Protein AF-R4YVD5-F1 (afdb_monomer)

Sequence (134 aa):
MKKLIIPLFITLSVSACTNITPSVGAEKARDQPILTSYNSAERYSSLLWVERANPVSDASKALEKGDTQLWAYNTRKGPKIPGIDGAISDVLQNYQLRMAPAMGDVVYGNEHLELQLKFIKYAQRYNQEILNSQ

pLDDT: mean 83.08, std 19.47, range [40.06, 98.81]

Nearest PDB structures (foldseek):
  3jcs-assembly1_d  TM=2.985E-01  e=3.431E+00  Leishmania donovani

Radius of gyration: 27.21 Å; Cα contacts (8 Å, |Δi|>4): 117; chains: 1; bounding box: 69×31×74 Å

Structure (mmCIF, N/CA/C/O backbone):
data_AF-R4YVD5-F1
#
_entry.id   AF-R4YVD5-F1
#
loop_
_atom_site.group_PDB
_atom_site.id
_atom_site.type_symbol
_atom_site.label_atom_id
_atom_site.label_alt_id
_atom_site.label_comp_id
_atom_site.label_asym_id
_atom_site.label_entity_id
_atom_site.label_seq_id
_atom_site.pdbx_PDB_ins_code
_atom_site.Cartn_x
_atom_site.Cartn_y
_atom_site.Cartn_z
_atom_site.occupancy
_atom_site.B_iso_or_equiv
_atom_site.auth_seq_id
_atom_site.auth_comp_id
_atom_site.auth_asym_id
_atom_site.auth_atom_id
_atom_site.pdbx_PDB_model_num
ATOM 1 N N . MET A 1 1 ? 42.156 18.631 53.342 1.00 45.19 1 MET A N 1
ATOM 2 C CA . MET A 1 1 ? 41.725 17.825 52.178 1.00 45.19 1 MET A CA 1
ATOM 3 C C . MET A 1 1 ? 42.256 18.504 50.919 1.00 45.19 1 MET A C 1
ATOM 5 O O . MET A 1 1 ? 41.768 19.571 50.572 1.00 45.19 1 MET A O 1
ATOM 9 N N . LYS A 1 2 ? 43.337 17.987 50.321 1.00 43.16 2 LYS A N 1
ATOM 10 C CA . LYS A 1 2 ? 43.982 18.584 49.136 1.00 43.16 2 LYS A CA 1
ATOM 11 C C . LYS A 1 2 ? 43.362 17.964 47.879 1.00 43.16 2 LYS A C 1
ATOM 13 O O . LYS A 1 2 ? 43.405 16.748 47.734 1.00 43.16 2 LYS A O 1
ATOM 18 N N . LYS A 1 3 ? 42.752 18.781 47.015 1.00 50.31 3 LYS A N 1
ATOM 19 C CA . LYS A 1 3 ? 42.189 18.340 45.730 1.00 50.31 3 LYS A CA 1
ATOM 20 C C . LYS A 1 3 ? 43.320 18.263 44.704 1.00 50.31 3 LYS A C 1
ATOM 22 O O . LYS A 1 3 ? 43.937 19.279 44.398 1.00 50.31 3 LYS A O 1
ATOM 27 N N . LEU A 1 4 ? 43.606 17.055 44.230 1.00 46.69 4 LEU A N 1
ATOM 28 C CA . LEU A 1 4 ? 44.577 16.781 43.176 1.00 46.69 4 LEU A CA 1
ATOM 29 C C . LEU A 1 4 ? 43.854 16.934 41.829 1.00 46.69 4 LEU A C 1
ATOM 31 O O . LEU A 1 4 ? 42.938 16.171 41.533 1.00 46.69 4 LEU A O 1
ATOM 35 N N . ILE A 1 5 ? 44.212 17.953 41.051 1.00 57.62 5 ILE A N 1
ATOM 36 C CA . ILE A 1 5 ? 43.684 18.166 39.699 1.00 57.62 5 ILE A CA 1
ATOM 37 C C . ILE A 1 5 ? 44.655 17.481 38.738 1.00 57.62 5 ILE A C 1
ATOM 39 O O . ILE A 1 5 ? 45.814 17.875 38.648 1.00 57.62 5 ILE A O 1
ATOM 43 N N . ILE A 1 6 ? 44.188 16.432 38.063 1.00 55.62 6 ILE A N 1
ATOM 44 C CA . ILE A 1 6 ? 44.944 15.698 37.044 1.00 55.62 6 ILE A CA 1
ATOM 45 C C . ILE A 1 6 ? 44.617 16.339 35.687 1.00 55.62 6 ILE A C 1
ATOM 47 O O . ILE A 1 6 ? 43.456 16.284 35.277 1.00 55.62 6 ILE A O 1
ATOM 51 N N . PRO A 1 7 ? 45.57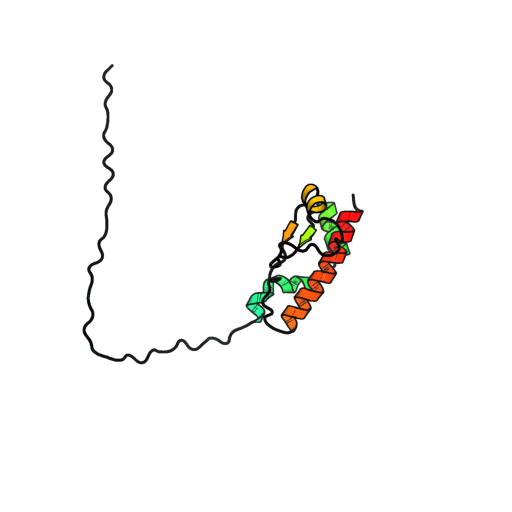9 16.957 34.979 1.00 53.31 7 PRO A N 1
ATOM 52 C CA . PRO A 1 7 ? 45.336 17.434 33.627 1.00 53.31 7 PRO A CA 1
ATOM 53 C C . PRO A 1 7 ? 45.351 16.253 32.648 1.00 53.31 7 PRO A C 1
ATOM 55 O O . PRO A 1 7 ? 46.356 15.561 32.488 1.00 53.31 7 PRO A O 1
ATOM 58 N N . LEU A 1 8 ? 44.211 16.031 31.995 1.00 51.31 8 LEU A N 1
ATOM 59 C CA . LEU A 1 8 ? 44.045 15.084 30.897 1.00 51.31 8 LEU A CA 1
ATOM 60 C C . LEU A 1 8 ? 44.631 15.707 29.619 1.00 51.31 8 LEU A C 1
ATOM 62 O O . LEU A 1 8 ? 44.033 16.606 29.030 1.00 51.31 8 LEU A O 1
ATOM 66 N N . PHE A 1 9 ? 45.810 15.251 29.200 1.00 53.59 9 PHE A N 1
ATOM 67 C CA . PHE A 1 9 ? 46.395 15.620 27.910 1.00 53.59 9 PHE A CA 1
ATOM 68 C C . PHE A 1 9 ? 45.705 14.830 26.790 1.00 53.59 9 PHE A C 1
ATOM 70 O O . PHE A 1 9 ? 45.894 13.624 26.664 1.00 53.59 9 PHE A O 1
ATOM 77 N N . ILE A 1 10 ? 44.903 15.515 25.972 1.00 57.81 10 ILE A N 1
ATOM 78 C CA . ILE A 1 10 ? 44.323 14.967 24.742 1.00 57.81 10 ILE A CA 1
ATOM 79 C C . ILE A 1 10 ? 45.292 15.284 23.600 1.00 57.81 10 ILE A C 1
ATOM 81 O O . ILE A 1 10 ? 45.410 16.433 23.179 1.00 57.81 10 ILE A O 1
ATOM 85 N N . THR A 1 11 ? 46.004 14.277 23.099 1.00 56.31 11 THR A N 1
ATOM 86 C CA . THR A 1 11 ? 46.852 14.412 21.908 1.00 56.31 11 THR A CA 1
ATOM 87 C C . THR A 1 11 ? 46.019 14.171 20.651 1.00 56.31 11 THR A C 1
ATOM 89 O O . THR A 1 11 ? 45.629 13.042 20.361 1.00 56.31 11 THR A O 1
ATOM 92 N N . LEU A 1 12 ? 45.751 15.239 19.902 1.00 51.59 12 LEU A N 1
ATOM 93 C CA . LEU A 1 12 ? 45.203 15.197 18.546 1.00 51.59 12 LEU A CA 1
ATOM 94 C C . LEU A 1 12 ? 46.331 14.879 17.554 1.00 51.59 12 LEU A C 1
ATOM 96 O O . LEU A 1 12 ? 47.096 15.757 17.161 1.00 51.59 12 LEU A O 1
ATOM 100 N N . SER A 1 13 ? 46.449 13.614 17.155 1.00 56.09 13 SER A N 1
ATOM 101 C CA . SER A 1 13 ? 47.342 13.198 16.072 1.00 56.09 13 SER A CA 1
ATOM 102 C C . SER A 1 13 ? 46.716 13.557 14.724 1.00 56.09 13 SER A C 1
ATOM 104 O O . SER A 1 13 ? 45.861 12.838 14.213 1.00 56.09 13 SER A O 1
ATOM 106 N N . VAL A 1 14 ? 47.131 14.683 14.142 1.00 57.38 14 VAL A N 1
ATOM 107 C CA . VAL A 1 14 ? 46.787 15.043 12.761 1.00 57.38 14 VAL A CA 1
ATOM 108 C C . VAL A 1 14 ? 47.798 14.356 11.839 1.00 57.38 14 VAL A C 1
ATOM 110 O O . VAL A 1 14 ? 48.925 14.822 11.685 1.00 57.38 14 VAL A O 1
ATOM 113 N N . SER A 1 15 ? 47.428 13.215 11.254 1.00 57.72 15 SER A N 1
ATOM 114 C CA . SER A 1 15 ? 48.200 12.614 10.159 1.00 57.72 15 SER A CA 1
ATOM 115 C C . SER A 1 15 ? 48.047 13.485 8.914 1.00 57.72 15 SER A C 1
ATOM 117 O O . SER A 1 15 ? 47.044 13.414 8.209 1.00 57.72 15 SER A O 1
ATOM 119 N N . ALA A 1 16 ? 49.045 14.324 8.650 1.00 49.31 16 ALA A N 1
ATOM 120 C CA . ALA A 1 16 ? 49.195 15.003 7.372 1.00 49.31 16 ALA A CA 1
ATOM 121 C C . ALA A 1 16 ? 49.705 13.993 6.331 1.00 49.31 16 ALA A C 1
ATOM 123 O O . ALA A 1 16 ? 50.842 13.529 6.413 1.00 49.31 16 ALA A O 1
ATOM 124 N N . CYS A 1 17 ? 48.864 13.638 5.358 1.00 60.75 17 CYS A N 1
ATOM 125 C CA . CYS A 1 17 ? 49.315 12.925 4.167 1.00 60.75 17 CYS A CA 1
ATOM 126 C C . CYS A 1 17 ? 50.197 13.859 3.327 1.00 60.75 17 CYS A C 1
ATOM 128 O O . CYS A 1 17 ? 49.807 14.974 2.985 1.00 60.75 17 CYS A O 1
ATOM 130 N N . THR A 1 18 ? 51.397 13.391 3.006 1.00 49.97 18 THR A N 1
ATOM 131 C CA . THR A 1 18 ? 52.344 14.016 2.086 1.00 49.97 18 THR A CA 1
ATOM 132 C C . THR A 1 18 ? 51.754 14.075 0.675 1.00 49.97 18 THR A C 1
ATOM 134 O O . THR A 1 18 ? 51.396 13.052 0.093 1.00 49.97 18 THR A O 1
ATOM 137 N N . ASN A 1 19 ? 51.663 15.279 0.105 1.00 51.78 19 ASN A N 1
ATOM 138 C CA . ASN A 1 19 ? 51.299 15.473 -1.298 1.00 51.78 19 ASN A CA 1
ATOM 139 C C . ASN A 1 19 ? 52.434 14.963 -2.194 1.00 51.78 19 ASN A C 1
ATOM 141 O O . ASN A 1 19 ? 53.485 15.594 -2.290 1.00 51.78 19 ASN A O 1
ATOM 145 N N . ILE A 1 20 ? 52.214 13.829 -2.857 1.00 47.75 20 ILE A N 1
ATOM 146 C CA . ILE A 1 20 ? 53.056 13.363 -3.959 1.00 47.75 20 ILE A CA 1
ATOM 147 C C . ILE A 1 20 ? 52.393 13.840 -5.249 1.00 47.75 20 ILE A C 1
ATOM 149 O O . ILE A 1 20 ? 51.354 13.321 -5.650 1.00 47.75 20 ILE A O 1
ATOM 153 N N . THR A 1 21 ? 52.987 14.842 -5.890 1.00 57.16 21 THR A N 1
ATOM 154 C CA . THR A 1 21 ? 52.634 15.265 -7.250 1.00 57.16 21 THR A CA 1
ATOM 155 C C . THR A 1 21 ? 53.120 14.207 -8.245 1.00 57.16 21 THR A C 1
ATOM 157 O O . THR A 1 21 ? 54.329 13.965 -8.295 1.00 57.16 21 THR A O 1
ATOM 160 N N . PRO A 1 22 ? 52.258 13.592 -9.077 1.00 44.00 22 PRO A N 1
ATOM 161 C CA . PRO A 1 22 ? 52.727 12.780 -10.184 1.00 44.00 22 PRO A CA 1
ATOM 162 C C . PRO A 1 22 ? 52.985 13.663 -11.403 1.00 44.00 22 PRO A C 1
ATOM 164 O O . PRO A 1 22 ? 52.128 14.417 -11.865 1.00 44.00 22 PRO A O 1
ATOM 167 N N . SER A 1 23 ? 54.206 13.516 -11.898 1.00 40.06 23 SER A N 1
ATOM 168 C CA . SER A 1 23 ? 54.699 13.914 -13.208 1.00 40.06 23 SER A CA 1
ATOM 169 C C . SER A 1 23 ? 53.732 13.562 -14.340 1.00 40.06 23 SER A C 1
ATOM 171 O O . SER A 1 23 ? 53.158 12.476 -14.378 1.00 40.06 23 SER A O 1
ATOM 173 N N . VAL A 1 24 ? 53.649 14.473 -15.309 1.00 49.09 24 VAL A N 1
ATOM 174 C CA . VAL A 1 24 ? 53.162 14.251 -16.674 1.00 49.09 24 VAL A CA 1
ATOM 175 C C . VAL A 1 24 ? 53.802 12.983 -17.256 1.00 49.09 24 VAL A C 1
ATOM 177 O O . VAL A 1 24 ? 55.021 12.821 -17.179 1.00 49.09 24 VAL A O 1
ATOM 180 N N . GLY A 1 25 ? 52.989 12.105 -17.849 1.00 46.25 25 GLY A N 1
ATOM 181 C CA . GLY A 1 25 ? 53.455 10.957 -18.629 1.00 46.25 25 GLY A CA 1
ATOM 182 C C . GLY A 1 25 ? 52.580 9.712 -18.476 1.00 46.25 25 GLY A C 1
ATOM 183 O O . GLY A 1 25 ? 52.417 9.201 -17.375 1.00 46.25 25 GLY A O 1
ATOM 184 N N . ALA A 1 26 ? 52.104 9.207 -19.616 1.00 40.31 26 ALA A N 1
ATOM 185 C CA . ALA A 1 26 ? 51.282 8.012 -19.833 1.00 40.31 26 ALA A CA 1
ATOM 186 C C . ALA A 1 26 ? 49.762 8.214 -19.682 1.00 40.31 26 ALA A C 1
ATOM 188 O O . ALA A 1 26 ? 49.159 8.029 -18.626 1.00 40.31 26 ALA A O 1
ATOM 189 N N . GLU A 1 27 ? 49.134 8.526 -20.816 1.00 49.81 27 GLU A N 1
ATOM 190 C CA . GLU A 1 27 ? 47.714 8.315 -21.073 1.00 49.81 27 GLU A CA 1
ATOM 191 C C . GLU A 1 27 ? 47.413 6.812 -20.945 1.00 49.81 27 GLU A C 1
ATOM 193 O O . GLU A 1 27 ? 47.513 6.029 -21.887 1.00 49.81 27 GLU A O 1
ATOM 198 N N . LYS A 1 28 ? 47.119 6.380 -19.717 1.00 42.25 28 LYS A N 1
ATOM 199 C CA . LYS A 1 28 ? 46.581 5.053 -19.440 1.00 42.25 28 LYS A CA 1
ATOM 200 C C . LYS A 1 28 ? 45.157 5.067 -19.980 1.00 42.25 28 LYS A C 1
ATOM 202 O O . LYS A 1 28 ? 44.299 5.737 -19.400 1.00 42.25 28 LYS A O 1
ATOM 207 N N . ALA A 1 29 ? 44.933 4.376 -21.101 1.00 51.62 29 ALA A N 1
ATOM 208 C CA . ALA A 1 29 ? 43.602 4.058 -21.598 1.00 51.62 29 ALA A CA 1
ATOM 209 C C . ALA A 1 29 ? 42.751 3.650 -20.394 1.00 51.62 29 ALA A C 1
ATOM 211 O O . ALA A 1 29 ? 43.060 2.675 -19.704 1.00 51.62 29 ALA A O 1
ATOM 212 N N . ARG A 1 30 ? 41.767 4.491 -20.060 1.00 54.59 30 ARG A N 1
ATOM 213 C CA . ARG A 1 30 ? 40.826 4.196 -18.990 1.00 54.59 30 ARG A CA 1
ATOM 214 C C . ARG A 1 30 ? 40.097 2.955 -19.455 1.00 54.59 30 ARG A C 1
ATOM 216 O O . ARG A 1 30 ? 39.296 3.037 -20.382 1.00 54.59 30 ARG A O 1
ATOM 223 N N . ASP A 1 31 ? 40.438 1.834 -18.840 1.00 56.38 31 ASP A N 1
ATOM 224 C CA . ASP A 1 31 ? 39.622 0.637 -18.827 1.00 56.38 31 ASP A CA 1
ATOM 225 C C . ASP A 1 31 ? 38.261 1.105 -18.308 1.00 56.38 31 ASP A C 1
ATOM 227 O O . ASP A 1 31 ? 38.090 1.375 -17.114 1.00 56.38 31 ASP A O 1
ATOM 231 N N . GLN A 1 32 ? 37.352 1.436 -19.231 1.00 61.59 32 GLN A N 1
ATOM 232 C CA . GLN A 1 32 ? 36.007 1.802 -18.840 1.00 61.59 32 GLN A CA 1
ATOM 233 C C . GLN A 1 32 ? 35.452 0.540 -18.202 1.00 61.59 32 GLN A C 1
ATOM 235 O O . GLN A 1 32 ? 35.467 -0.501 -18.865 1.00 61.59 32 GLN A O 1
ATOM 240 N N . PRO A 1 33 ? 35.012 0.591 -16.933 1.00 60.56 33 PRO A N 1
ATOM 241 C CA . PRO A 1 33 ? 34.387 -0.569 -16.337 1.00 60.56 33 PRO A CA 1
ATOM 242 C C . PRO A 1 33 ? 33.256 -0.968 -17.276 1.00 60.56 33 PRO A C 1
ATOM 244 O O . PRO A 1 33 ? 32.378 -0.151 -17.563 1.00 60.56 33 PRO A O 1
ATOM 247 N N . ILE A 1 34 ? 33.337 -2.188 -17.814 1.00 60.81 34 ILE A N 1
ATOM 248 C CA . ILE A 1 34 ? 32.262 -2.791 -18.594 1.00 60.81 34 ILE A CA 1
ATOM 249 C C . ILE A 1 34 ? 31.015 -2.593 -17.745 1.00 60.81 34 ILE A C 1
ATOM 251 O O . ILE A 1 34 ? 30.951 -3.114 -16.629 1.00 60.81 34 ILE A O 1
ATOM 255 N N . LEU A 1 35 ? 30.084 -1.765 -18.229 1.00 59.94 35 LEU A N 1
ATOM 256 C CA . LEU A 1 35 ? 28.816 -1.545 -17.558 1.00 59.94 35 LEU A CA 1
ATOM 257 C C . LEU A 1 35 ? 28.180 -2.928 -17.465 1.00 59.94 35 LEU A C 1
ATOM 259 O O . LEU A 1 35 ? 27.754 -3.496 -18.473 1.00 59.94 35 LEU A O 1
ATOM 263 N N . THR A 1 36 ? 28.199 -3.512 -16.271 1.00 64.44 36 THR A N 1
ATOM 264 C CA . THR A 1 36 ? 27.445 -4.722 -15.996 1.00 64.44 36 THR A CA 1
ATOM 265 C C . THR A 1 36 ? 26.014 -4.439 -16.435 1.00 64.44 36 THR A C 1
ATOM 267 O O . THR A 1 36 ? 25.483 -3.360 -16.165 1.00 64.44 36 THR A O 1
ATOM 270 N N . SER A 1 37 ? 25.436 -5.360 -17.210 1.00 72.75 37 SER A N 1
ATOM 271 C CA . SER A 1 37 ? 24.071 -5.251 -17.730 1.00 72.75 37 SER A CA 1
ATOM 272 C C . SER A 1 37 ? 23.143 -4.742 -16.626 1.00 72.75 37 SER A C 1
ATOM 274 O O . SER A 1 37 ? 22.907 -5.452 -15.650 1.00 72.75 37 SER A O 1
ATOM 276 N N . TYR A 1 38 ? 22.662 -3.502 -16.751 1.00 75.44 38 TYR A N 1
ATOM 277 C CA . TYR A 1 38 ? 21.809 -2.877 -15.746 1.00 75.44 38 TYR A CA 1
ATOM 278 C C . TYR A 1 38 ? 20.523 -3.691 -15.600 1.00 75.44 38 TYR A C 1
ATOM 280 O O . TYR A 1 38 ? 19.697 -3.723 -16.513 1.00 75.44 38 TYR A O 1
ATOM 288 N N . ASN A 1 39 ? 20.352 -4.349 -14.454 1.00 83.00 39 ASN A N 1
ATOM 289 C CA . ASN A 1 39 ? 19.127 -5.065 -14.144 1.00 83.00 39 ASN A CA 1
ATOM 290 C C . ASN A 1 39 ? 18.144 -4.119 -13.449 1.00 83.00 39 ASN A C 1
ATOM 292 O O . ASN A 1 39 ? 18.212 -3.887 -12.240 1.00 83.00 39 ASN A O 1
ATOM 296 N N . SER A 1 40 ? 17.213 -3.562 -14.220 1.00 83.81 40 SER A N 1
ATOM 297 C CA . SER A 1 40 ? 16.187 -2.663 -13.692 1.00 83.81 40 SER A CA 1
ATOM 298 C C . SER A 1 40 ? 15.291 -3.335 -12.645 1.00 83.81 40 SER A C 1
ATOM 300 O O . SER A 1 40 ? 14.823 -2.646 -11.738 1.00 83.81 40 SER A O 1
ATOM 302 N N . ALA A 1 41 ? 15.111 -4.662 -12.708 1.00 88.62 41 ALA A N 1
ATOM 303 C CA . ALA A 1 41 ? 14.269 -5.422 -11.783 1.00 88.62 41 ALA A CA 1
ATOM 304 C C . ALA A 1 41 ? 14.756 -5.366 -10.333 1.00 88.62 41 ALA A C 1
ATOM 306 O O . ALA A 1 41 ? 13.952 -5.306 -9.403 1.00 88.62 41 ALA A O 1
ATOM 307 N N . GLU A 1 42 ? 16.069 -5.275 -10.112 1.00 91.25 42 GLU A N 1
ATOM 308 C CA . GLU A 1 42 ? 16.624 -5.153 -8.761 1.00 91.25 42 GLU A CA 1
ATOM 309 C C . GLU A 1 42 ? 16.104 -3.901 -8.042 1.00 91.25 42 GLU A C 1
ATOM 311 O O . GLU A 1 42 ? 15.863 -3.940 -6.834 1.00 91.25 42 GLU A O 1
ATOM 316 N N . ARG A 1 43 ? 15.839 -2.814 -8.784 1.00 92.75 43 ARG A N 1
ATOM 317 C CA . ARG A 1 43 ? 15.387 -1.524 -8.235 1.00 92.75 43 ARG A CA 1
ATOM 318 C C . ARG A 1 43 ? 13.978 -1.568 -7.651 1.00 92.75 43 ARG A C 1
ATOM 320 O O . ARG A 1 43 ? 13.673 -0.742 -6.794 1.00 92.75 43 ARG A O 1
ATOM 327 N N . TYR A 1 44 ? 13.142 -2.500 -8.104 1.00 95.25 44 TYR A N 1
ATOM 328 C CA . TYR A 1 44 ? 11.755 -2.648 -7.652 1.00 95.25 44 TYR A CA 1
ATOM 329 C C . TYR A 1 44 ? 11.422 -4.044 -7.117 1.00 95.25 44 TYR A C 1
ATOM 331 O O . TYR A 1 44 ? 10.271 -4.324 -6.790 1.00 95.25 44 TYR A O 1
ATOM 339 N N . SER A 1 45 ? 12.433 -4.897 -6.943 1.00 96.12 45 SER A N 1
ATOM 340 C CA . SER A 1 45 ? 12.298 -6.249 -6.389 1.00 96.12 45 SER A CA 1
ATOM 341 C C . SER A 1 45 ? 11.575 -6.285 -5.034 1.00 96.12 45 SER A C 1
ATOM 343 O O . SER A 1 45 ? 10.813 -7.205 -4.745 1.00 96.12 45 SER A O 1
ATOM 345 N N . SER A 1 46 ? 11.735 -5.237 -4.224 1.00 96.81 46 SER A N 1
ATOM 346 C CA . SER A 1 46 ? 11.066 -5.065 -2.931 1.00 96.81 46 SER A CA 1
ATOM 347 C C . SER A 1 46 ? 9.553 -4.834 -3.020 1.00 96.81 46 SER A C 1
ATOM 349 O O . SER A 1 46 ? 8.883 -4.902 -1.992 1.00 96.81 46 SER A O 1
ATOM 351 N N . LEU A 1 47 ? 8.995 -4.596 -4.212 1.00 97.44 47 LEU A N 1
ATOM 352 C CA . LEU A 1 47 ? 7.555 -4.455 -4.4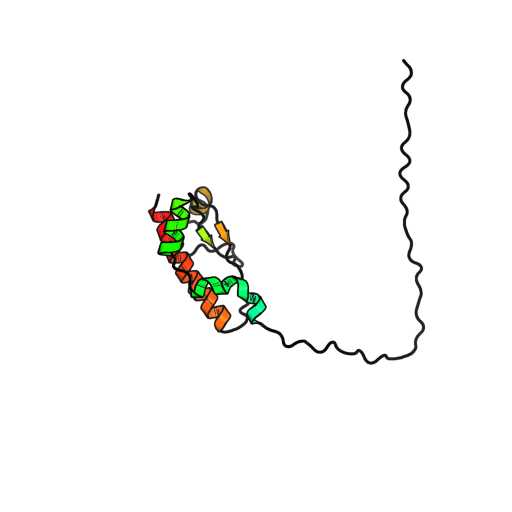46 1.00 97.44 47 LEU A CA 1
ATOM 353 C C . LEU A 1 47 ? 6.908 -5.733 -5.009 1.00 97.44 47 LEU A C 1
ATOM 355 O O . LEU A 1 47 ? 5.686 -5.850 -4.985 1.00 97.44 47 LEU A O 1
ATOM 359 N N . LEU A 1 48 ? 7.700 -6.728 -5.435 1.00 97.44 48 LEU A N 1
ATOM 360 C CA . LEU A 1 48 ? 7.211 -7.973 -6.055 1.00 97.44 48 LEU A CA 1
ATOM 361 C C . LEU A 1 48 ? 6.253 -8.781 -5.166 1.00 97.44 48 LEU A C 1
ATOM 363 O O . LEU A 1 48 ? 5.432 -9.548 -5.663 1.00 97.44 48 LEU A O 1
ATOM 367 N N . TRP A 1 49 ? 6.298 -8.606 -3.842 1.00 97.81 49 TRP A N 1
ATOM 368 C CA . TRP A 1 49 ? 5.367 -9.284 -2.930 1.00 97.81 49 TRP A CA 1
ATOM 369 C C . TRP A 1 49 ? 3.896 -8.979 -3.257 1.00 97.81 49 TRP A C 1
ATOM 371 O O . TRP A 1 49 ? 3.038 -9.838 -3.045 1.00 97.81 49 TRP A O 1
ATOM 381 N N . VAL A 1 50 ? 3.610 -7.801 -3.831 1.00 98.00 50 VAL A N 1
ATOM 382 C CA . VAL A 1 50 ? 2.250 -7.382 -4.190 1.00 98.00 50 VAL A CA 1
ATOM 383 C C . VAL A 1 50 ? 1.614 -8.306 -5.227 1.00 98.00 50 VAL A C 1
ATOM 385 O O . VAL A 1 50 ? 0.392 -8.386 -5.330 1.00 98.00 50 VAL A O 1
ATOM 388 N N . GLU A 1 51 ? 2.419 -9.047 -5.990 1.00 97.81 51 GLU A N 1
ATOM 389 C CA . GLU A 1 51 ? 1.907 -9.941 -7.018 1.00 97.81 51 GLU A CA 1
ATOM 390 C C . GLU A 1 51 ? 1.006 -11.041 -6.462 1.00 97.81 51 GLU A C 1
ATOM 392 O O . GLU A 1 51 ? 0.023 -11.417 -7.106 1.00 97.81 51 GLU A O 1
ATOM 397 N N . ARG A 1 52 ? 1.336 -11.518 -5.261 1.00 97.56 52 ARG A N 1
ATOM 398 C CA . ARG A 1 52 ? 0.669 -12.635 -4.584 1.00 97.56 52 ARG A CA 1
ATOM 399 C C . ARG A 1 52 ? -0.109 -12.200 -3.343 1.00 97.56 52 ARG A C 1
ATOM 401 O O . ARG A 1 52 ? -0.667 -13.048 -2.652 1.00 97.56 52 ARG A O 1
ATOM 408 N N . ALA A 1 53 ? -0.126 -10.903 -3.048 1.00 97.81 53 ALA A N 1
ATOM 409 C CA . ALA A 1 53 ? -0.746 -10.366 -1.849 1.00 97.81 53 ALA A CA 1
ATOM 410 C C . ALA A 1 53 ? -2.277 -10.399 -1.931 1.00 97.81 53 ALA A C 1
ATOM 412 O O . ALA A 1 53 ? -2.860 -10.230 -3.006 1.00 97.81 53 ALA A O 1
ATOM 413 N N . ASN A 1 54 ? -2.934 -10.575 -0.782 1.00 98.50 54 ASN A N 1
ATOM 414 C CA . ASN A 1 54 ? -4.388 -10.526 -0.681 1.00 98.50 54 ASN A CA 1
ATOM 415 C C . ASN A 1 54 ? -4.773 -9.480 0.371 1.00 98.50 54 ASN A C 1
ATOM 417 O O . ASN A 1 54 ? -4.635 -9.746 1.564 1.00 98.50 54 ASN A O 1
ATOM 421 N N . PRO A 1 55 ? -5.295 -8.312 -0.040 1.00 98.50 55 PRO A N 1
ATOM 422 C CA . PRO A 1 55 ? -5.457 -7.184 0.869 1.00 98.50 55 PRO A CA 1
ATOM 423 C C . PRO A 1 55 ? -6.420 -7.467 2.023 1.00 98.50 55 PRO A C 1
ATOM 425 O O . PRO A 1 55 ? -6.201 -6.967 3.119 1.00 98.50 55 PRO A O 1
ATOM 428 N N . VAL A 1 56 ? -7.447 -8.292 1.802 1.00 98.44 56 VAL A N 1
ATOM 429 C CA . VAL A 1 56 ? -8.441 -8.628 2.831 1.00 98.44 56 VAL A CA 1
ATOM 430 C C . VAL A 1 56 ? -7.858 -9.602 3.851 1.00 98.44 56 VAL A C 1
ATOM 432 O O . VAL A 1 56 ? -7.943 -9.370 5.054 1.00 98.44 56 VAL A O 1
ATOM 435 N N . SER A 1 57 ? -7.210 -10.674 3.382 1.00 98.56 57 SER A N 1
ATOM 436 C CA . SER A 1 57 ? -6.563 -11.644 4.274 1.00 98.56 57 SER A CA 1
ATOM 437 C C . SER A 1 57 ? -5.421 -11.010 5.068 1.00 98.56 57 SER A C 1
ATOM 439 O O . SER A 1 57 ? -5.266 -11.290 6.256 1.00 98.56 57 SER A O 1
ATOM 441 N N . ASP A 1 58 ? -4.634 -10.148 4.426 1.00 98.56 58 ASP A N 1
ATOM 442 C CA . ASP A 1 58 ? -3.498 -9.486 5.058 1.00 98.56 58 ASP A CA 1
ATOM 443 C C . ASP A 1 58 ? -3.958 -8.441 6.084 1.00 98.56 58 ASP A C 1
ATOM 445 O O . ASP A 1 58 ? -3.356 -8.354 7.155 1.00 98.56 58 ASP A O 1
ATOM 449 N N . ALA A 1 59 ? -5.049 -7.712 5.817 1.00 98.56 59 ALA A N 1
ATOM 450 C CA . ALA A 1 59 ? -5.658 -6.810 6.794 1.00 98.56 59 ALA A CA 1
ATOM 451 C C . ALA A 1 59 ? -6.228 -7.571 7.999 1.00 98.56 59 ALA A C 1
ATOM 453 O O . ALA A 1 59 ? -5.923 -7.211 9.130 1.00 98.56 59 ALA A O 1
ATOM 454 N N . SER A 1 60 ? -6.960 -8.673 7.783 1.00 98.38 60 SER A N 1
ATOM 455 C CA . SER A 1 60 ? -7.473 -9.521 8.876 1.00 98.38 60 SER A CA 1
ATOM 456 C C . SER A 1 60 ? -6.350 -9.969 9.815 1.00 98.38 60 SER A C 1
ATOM 458 O O . SER A 1 60 ? -6.433 -9.789 11.027 1.00 98.38 60 SER A O 1
ATOM 460 N N . LYS A 1 61 ? -5.241 -10.470 9.255 1.00 98.44 61 LYS A N 1
ATOM 461 C CA . LYS A 1 61 ? -4.066 -10.891 10.035 1.00 98.44 61 LYS A CA 1
ATOM 462 C C . LYS A 1 61 ? -3.381 -9.737 10.766 1.00 98.44 61 LYS A C 1
ATOM 464 O O . LYS A 1 61 ? -2.746 -9.967 11.794 1.00 98.44 61 LYS A O 1
ATOM 469 N N . ALA A 1 62 ? -3.412 -8.528 10.207 1.00 98.06 62 ALA A N 1
ATOM 470 C CA . ALA A 1 62 ? -2.860 -7.344 10.856 1.00 98.06 62 ALA A CA 1
ATOM 471 C C . ALA A 1 62 ? -3.723 -6.940 12.060 1.00 98.06 62 ALA A C 1
ATOM 473 O O . ALA A 1 62 ? -3.195 -6.770 13.158 1.00 98.06 62 ALA A O 1
ATOM 474 N N . LEU A 1 63 ? -5.046 -6.916 11.886 1.00 97.94 63 LEU A N 1
ATOM 475 C CA . LEU A 1 63 ? -6.014 -6.616 12.941 1.00 97.94 63 LEU A CA 1
ATOM 476 C C . LEU A 1 63 ? -5.957 -7.622 14.093 1.00 97.94 63 LEU A C 1
ATOM 478 O O . LEU A 1 63 ? -5.925 -7.214 15.251 1.00 97.94 63 LEU A O 1
ATOM 482 N N . GLU A 1 64 ? -5.833 -8.919 13.797 1.00 98.00 64 GLU A N 1
ATOM 483 C CA . GLU A 1 64 ? -5.621 -9.971 14.807 1.00 98.00 64 GLU A CA 1
ATOM 484 C C . GLU A 1 64 ? -4.385 -9.717 15.688 1.00 98.00 64 GLU A C 1
ATOM 486 O O . GLU A 1 64 ? -4.332 -10.151 16.838 1.00 98.00 64 GLU A O 1
ATOM 491 N N . LYS A 1 65 ? -3.387 -9.001 15.160 1.00 97.75 65 LYS A N 1
ATOM 492 C CA . LYS A 1 65 ? -2.150 -8.635 15.863 1.00 97.75 65 LYS A CA 1
ATOM 493 C C . LYS A 1 65 ? -2.188 -7.230 16.469 1.00 97.75 65 LYS A C 1
ATOM 495 O O . LYS A 1 65 ? -1.182 -6.796 17.025 1.00 97.75 65 LYS A O 1
ATOM 500 N N . GLY A 1 66 ? -3.305 -6.513 16.344 1.00 97.19 66 GLY A N 1
ATOM 501 C CA . GLY A 1 66 ? -3.429 -5.115 16.760 1.00 97.19 66 GLY A CA 1
ATOM 502 C C . GLY A 1 66 ? -2.641 -4.130 15.889 1.00 97.19 66 GLY A C 1
ATOM 503 O O . GLY A 1 66 ? -2.381 -3.011 16.325 1.00 97.19 66 GLY A O 1
ATOM 504 N N . ASP A 1 67 ? -2.237 -4.522 14.678 1.00 97.44 67 ASP A N 1
ATOM 505 C CA . ASP A 1 67 ? -1.555 -3.635 13.736 1.00 97.44 67 ASP A CA 1
ATOM 506 C C . ASP A 1 67 ? -2.572 -2.913 12.849 1.00 97.44 67 ASP A C 1
ATOM 508 O O . ASP A 1 67 ? -3.104 -3.470 11.888 1.00 97.44 67 ASP A O 1
ATOM 512 N N . THR A 1 68 ? -2.825 -1.650 13.180 1.00 96.75 68 THR A N 1
ATOM 513 C CA . THR A 1 68 ? -3.764 -0.772 12.471 1.00 96.75 68 THR A CA 1
ATOM 514 C C . THR A 1 68 ? -3.061 0.188 11.510 1.00 96.75 68 THR A C 1
ATOM 516 O O . THR A 1 68 ? -3.658 1.158 11.053 1.00 96.75 68 THR A O 1
ATOM 519 N N . GLN A 1 69 ? -1.785 -0.036 11.181 1.00 97.94 69 GLN A N 1
ATOM 520 C CA . GLN A 1 69 ? -1.077 0.834 10.243 1.00 97.94 69 GLN A CA 1
ATOM 521 C C . GLN A 1 69 ? -1.698 0.803 8.845 1.00 97.94 69 GLN A C 1
ATOM 523 O O . GLN A 1 69 ? -2.024 -0.262 8.317 1.00 97.94 69 GLN A O 1
ATOM 528 N N . LEU A 1 70 ? -1.768 1.971 8.207 1.00 98.25 70 LEU A N 1
ATOM 529 C CA . LEU A 1 70 ? -2.264 2.122 6.841 1.00 98.25 70 LEU A CA 1
ATOM 530 C C . LEU A 1 70 ? -1.113 2.145 5.840 1.00 98.25 70 LEU A C 1
ATOM 532 O O . LEU A 1 70 ? -0.094 2.803 6.053 1.00 98.25 70 LEU A O 1
ATOM 536 N N . TRP A 1 71 ? -1.288 1.472 4.708 1.00 98.50 71 TRP A N 1
ATOM 537 C CA . TRP A 1 71 ? -0.346 1.553 3.600 1.00 98.50 71 TRP A CA 1
ATOM 538 C C . TRP A 1 71 ? -0.387 2.930 2.943 1.00 98.50 71 TRP A C 1
ATOM 540 O O . TRP A 1 71 ? -1.450 3.438 2.580 1.00 98.50 71 TRP A O 1
ATOM 550 N N . ALA A 1 72 ? 0.793 3.497 2.727 1.00 97.81 72 ALA A N 1
ATOM 551 C CA . ALA A 1 72 ? 0.987 4.774 2.061 1.00 97.81 72 ALA A CA 1
ATOM 552 C C . ALA A 1 72 ? 2.232 4.744 1.169 1.00 97.81 72 ALA A C 1
ATOM 554 O O . ALA A 1 72 ? 3.066 3.842 1.249 1.00 97.81 72 ALA A O 1
ATOM 555 N N . TYR A 1 73 ? 2.380 5.749 0.315 1.00 97.06 73 TYR A N 1
ATOM 556 C CA . TYR A 1 73 ? 3.589 5.952 -0.476 1.00 97.06 73 TYR A CA 1
ATOM 557 C C . TYR A 1 73 ? 3.906 7.436 -0.641 1.00 97.06 73 TYR A C 1
ATOM 559 O O . TYR A 1 73 ? 3.014 8.279 -0.579 1.00 97.06 73 TYR A O 1
ATOM 567 N N . ASN A 1 74 ? 5.182 7.769 -0.831 1.00 92.88 74 ASN A N 1
ATOM 568 C CA . ASN A 1 74 ? 5.610 9.159 -0.950 1.00 92.88 74 ASN A CA 1
ATOM 569 C C . ASN A 1 74 ? 5.372 9.702 -2.356 1.00 92.88 74 ASN A C 1
ATOM 571 O O . ASN A 1 74 ? 5.683 9.058 -3.352 1.00 92.88 74 ASN A O 1
ATOM 575 N N . THR A 1 75 ? 4.891 10.937 -2.414 1.00 91.06 75 THR A N 1
ATOM 576 C CA . THR A 1 75 ? 4.867 11.763 -3.622 1.00 91.06 75 THR A CA 1
ATOM 577 C C . THR A 1 75 ? 5.605 13.068 -3.338 1.00 91.06 75 THR A C 1
ATOM 579 O O . THR A 1 75 ? 5.905 13.385 -2.184 1.00 91.06 75 THR A O 1
ATOM 582 N N . ARG A 1 76 ? 5.824 13.900 -4.360 1.00 88.56 76 ARG A N 1
ATOM 583 C CA . ARG A 1 76 ? 6.395 15.250 -4.174 1.00 88.56 76 ARG A CA 1
ATOM 584 C C . ARG A 1 76 ? 5.609 16.145 -3.212 1.00 88.56 76 ARG A C 1
ATOM 586 O O . ARG A 1 76 ? 6.171 17.097 -2.686 1.00 88.56 76 ARG A O 1
ATOM 593 N N . LYS A 1 77 ? 4.315 15.875 -3.011 1.00 88.19 77 LYS A N 1
ATOM 594 C CA . LYS A 1 77 ? 3.422 16.670 -2.152 1.00 88.19 77 LYS A CA 1
ATOM 595 C C . LYS A 1 77 ? 3.237 16.070 -0.754 1.00 88.19 77 LYS A C 1
ATOM 597 O O . LYS A 1 77 ? 2.414 16.566 0.005 1.00 88.19 77 LYS A O 1
ATOM 602 N N . GLY A 1 78 ? 3.981 15.014 -0.426 1.00 89.62 78 GLY A N 1
ATOM 603 C CA . GLY A 1 78 ? 3.826 14.252 0.810 1.00 89.62 78 GLY A CA 1
ATOM 604 C C . GLY A 1 78 ? 3.236 12.857 0.581 1.00 89.62 78 GLY A C 1
ATOM 605 O O . GLY A 1 78 ? 3.106 12.415 -0.572 1.00 89.62 78 GLY A O 1
ATOM 606 N N . PRO A 1 79 ? 2.920 12.133 1.668 1.00 92.38 79 PRO A N 1
ATOM 607 C CA . PRO A 1 79 ? 2.415 10.774 1.585 1.00 92.38 79 PRO A CA 1
ATOM 608 C C . PRO A 1 79 ? 1.009 10.752 0.985 1.00 92.38 79 PRO A C 1
ATOM 610 O O . PRO A 1 79 ? 0.140 11.540 1.350 1.00 92.38 79 PRO A O 1
ATOM 613 N N . LYS A 1 80 ? 0.778 9.809 0.077 1.00 94.56 80 LYS A N 1
ATOM 614 C CA . LYS A 1 80 ? -0.544 9.454 -0.420 1.00 94.56 80 LYS A CA 1
ATOM 615 C C . LYS A 1 80 ? -0.981 8.152 0.238 1.00 94.56 80 LYS A C 1
ATOM 617 O O . LYS A 1 80 ? -0.237 7.173 0.223 1.00 94.56 80 LYS A O 1
ATOM 622 N N . ILE A 1 81 ? -2.189 8.159 0.794 1.00 97.25 81 ILE A N 1
ATOM 623 C CA . ILE A 1 81 ? -2.814 7.018 1.466 1.00 97.25 81 ILE A CA 1
ATOM 624 C C . ILE A 1 81 ? -3.963 6.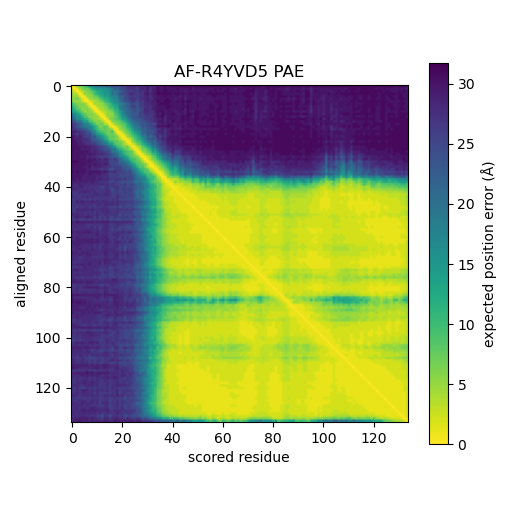541 0.566 1.00 97.25 81 ILE A C 1
ATOM 626 O O . ILE A 1 81 ? -4.985 7.223 0.481 1.00 97.25 81 ILE A O 1
ATOM 630 N N . PRO A 1 82 ? -3.809 5.434 -0.183 1.00 97.31 82 PRO A N 1
ATOM 631 C CA . PRO A 1 82 ? -4.877 4.921 -1.037 1.00 97.31 82 PRO A CA 1
ATOM 632 C C . PRO A 1 82 ? -6.160 4.626 -0.253 1.00 97.31 82 PRO A C 1
ATOM 634 O O . PRO A 1 82 ? -6.101 4.051 0.833 1.00 97.31 82 PRO A O 1
ATOM 637 N N . GLY A 1 83 ? -7.310 4.991 -0.826 1.00 94.44 83 GLY A N 1
ATOM 638 C CA . GLY A 1 83 ? -8.628 4.786 -0.212 1.00 94.44 83 GLY A CA 1
ATOM 639 C C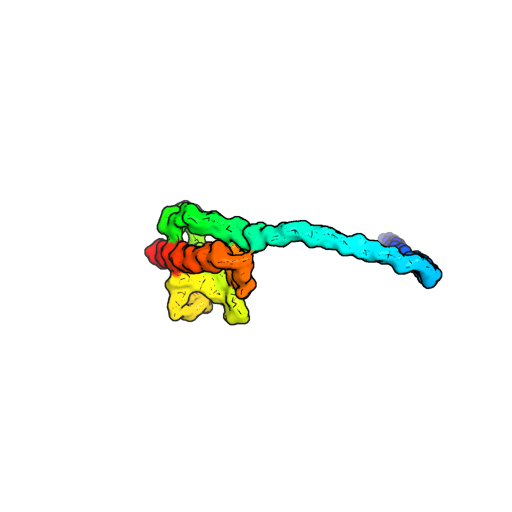 . GLY A 1 83 ? -9.086 5.885 0.750 1.00 94.44 83 GLY A C 1
ATOM 640 O O . GLY A 1 83 ? -10.162 5.748 1.321 1.00 94.44 83 GLY A O 1
ATOM 641 N N . ILE A 1 84 ? -8.307 6.959 0.914 1.00 92.19 84 ILE A N 1
ATOM 642 C CA . ILE A 1 84 ? -8.683 8.140 1.697 1.00 92.19 84 ILE A CA 1
ATOM 643 C C . ILE A 1 84 ? -8.954 9.313 0.753 1.00 92.19 84 ILE A C 1
ATOM 645 O O . ILE A 1 84 ? -8.041 9.778 0.071 1.00 92.19 84 ILE A O 1
ATOM 649 N N . ASP A 1 85 ? -10.185 9.823 0.780 1.00 80.75 85 ASP A N 1
ATOM 650 C CA . ASP A 1 85 ? -10.596 11.026 0.037 1.00 80.75 85 ASP A CA 1
ATOM 651 C C . ASP A 1 85 ? -10.698 12.280 0.938 1.00 80.75 85 ASP A C 1
ATOM 653 O O . ASP A 1 85 ? -10.959 13.382 0.457 1.00 80.75 85 ASP A O 1
ATOM 657 N N . GLY A 1 86 ? -10.483 12.120 2.250 1.00 76.56 86 GLY A N 1
ATOM 658 C CA . GLY A 1 86 ? -10.587 13.176 3.263 1.00 76.56 86 GLY A CA 1
ATOM 659 C C . GLY A 1 86 ? -9.267 13.873 3.613 1.00 76.56 86 GLY A C 1
ATOM 660 O O . GLY A 1 86 ? -8.220 13.647 3.001 1.00 76.56 86 GLY A O 1
ATOM 661 N N . ALA A 1 87 ? -9.315 14.727 4.639 1.00 82.88 87 ALA A N 1
ATOM 662 C CA . ALA A 1 87 ? -8.129 15.396 5.156 1.00 82.88 87 ALA A CA 1
ATOM 663 C C . ALA A 1 87 ? -7.147 14.367 5.736 1.00 82.88 87 ALA A C 1
ATOM 665 O O . ALA A 1 87 ? -7.439 13.664 6.702 1.00 82.88 87 ALA A O 1
ATOM 666 N N . ILE A 1 88 ? -5.948 14.300 5.152 1.00 87.50 88 ILE A N 1
ATOM 667 C CA . ILE A 1 88 ? -4.891 13.376 5.591 1.00 87.50 88 ILE A CA 1
ATOM 668 C C . ILE A 1 88 ? -4.530 13.611 7.068 1.00 87.50 88 ILE A C 1
ATOM 670 O O . ILE A 1 88 ? -4.180 12.662 7.762 1.00 87.50 88 ILE A O 1
ATOM 674 N N . SER A 1 89 ? -4.655 14.847 7.568 1.00 88.19 89 SER A N 1
ATOM 675 C CA . SER A 1 89 ? -4.416 15.194 8.975 1.00 88.19 89 SER A CA 1
ATOM 676 C C . SER A 1 89 ? -5.217 14.335 9.948 1.00 88.19 89 SER A C 1
ATOM 678 O O . SER A 1 89 ? -4.670 13.897 10.954 1.00 88.19 89 SER A O 1
ATOM 680 N N . ASP A 1 90 ? -6.480 14.064 9.634 1.00 86.88 90 ASP A N 1
ATOM 681 C CA . ASP A 1 90 ? -7.405 13.385 10.543 1.00 86.88 90 ASP A CA 1
ATOM 682 C C . ASP A 1 90 ? -7.079 11.890 10.605 1.00 86.88 90 ASP A C 1
ATOM 684 O O . ASP A 1 90 ? -7.136 11.257 11.661 1.00 86.88 90 ASP A O 1
ATOM 688 N N . VAL A 1 91 ? -6.635 11.335 9.474 1.00 90.44 91 VAL A N 1
ATOM 689 C CA . VAL A 1 91 ? -6.108 9.970 9.406 1.00 90.44 91 VAL A CA 1
ATOM 690 C C . VAL A 1 91 ? -4.813 9.859 10.208 1.00 90.44 91 VAL A C 1
ATOM 692 O O . VAL A 1 91 ? -4.670 8.940 11.007 1.00 90.44 91 VAL A O 1
ATOM 695 N N . LEU A 1 92 ? -3.890 10.812 10.059 1.00 91.62 92 LEU A N 1
ATOM 696 C CA . LEU A 1 92 ? -2.595 10.791 10.749 1.00 91.62 92 LEU A CA 1
ATOM 697 C C . LEU A 1 92 ? -2.682 10.997 12.268 1.00 91.62 92 LEU A C 1
ATOM 699 O O . LEU A 1 92 ? -1.736 10.657 12.974 1.00 91.62 92 LEU A O 1
ATOM 703 N N . GLN A 1 93 ? -3.790 11.536 12.783 1.00 92.12 93 GLN A N 1
ATOM 704 C CA . GLN A 1 93 ? -4.029 11.613 14.228 1.00 92.12 93 GLN A CA 1
ATOM 705 C C . GLN A 1 93 ? -4.328 10.243 14.846 1.00 92.12 93 GLN A C 1
ATOM 707 O O . GLN A 1 93 ? -3.995 10.013 16.005 1.00 92.12 93 GLN A O 1
ATOM 712 N N . ASN A 1 94 ? -4.947 9.344 14.077 1.00 91.75 94 ASN A N 1
ATOM 713 C CA . ASN A 1 94 ? -5.477 8.076 14.579 1.00 91.75 94 ASN A CA 1
ATOM 714 C C . ASN A 1 94 ? -4.684 6.856 14.088 1.00 91.75 94 ASN A C 1
ATOM 716 O O . ASN A 1 94 ? -4.704 5.807 14.727 1.00 91.75 94 ASN A O 1
ATOM 720 N N . TYR A 1 95 ? -3.966 6.991 12.971 1.00 95.31 95 TYR A N 1
ATOM 721 C CA . TYR A 1 95 ? -3.299 5.885 12.297 1.00 95.31 95 TYR A CA 1
ATOM 722 C C . TYR A 1 95 ? -1.840 6.205 11.988 1.00 95.31 95 TYR A C 1
ATOM 724 O O . TYR A 1 95 ? -1.488 7.279 11.498 1.00 95.31 95 TYR A O 1
ATOM 732 N N . GLN A 1 96 ? -0.985 5.212 12.214 1.00 96.69 96 GLN A N 1
ATOM 733 C CA . GLN A 1 96 ? 0.397 5.227 11.749 1.00 96.69 96 GLN A CA 1
ATOM 734 C C . GLN A 1 96 ? 0.472 4.775 10.282 1.00 96.69 96 GLN A C 1
ATOM 736 O O . GLN A 1 96 ? -0.380 4.024 9.803 1.00 96.69 96 GLN A O 1
ATOM 741 N N . LEU A 1 97 ? 1.505 5.224 9.562 1.00 96.94 97 LEU A N 1
ATOM 742 C CA . LEU A 1 97 ? 1.702 4.881 8.153 1.00 96.94 97 LEU A CA 1
ATOM 743 C C . LEU A 1 97 ? 2.787 3.828 7.962 1.00 96.94 97 LEU A C 1
ATOM 745 O O . LEU A 1 97 ? 3.911 3.974 8.441 1.00 96.94 97 LEU A O 1
ATOM 749 N N . ARG A 1 98 ? 2.479 2.837 7.128 1.00 97.62 98 ARG A N 1
ATOM 750 C CA . ARG A 1 98 ? 3.440 1.899 6.565 1.00 97.62 98 ARG A CA 1
ATOM 751 C C . ARG A 1 98 ? 3.784 2.322 5.140 1.00 97.62 98 ARG A C 1
ATOM 753 O O . ARG A 1 98 ? 2.945 2.276 4.240 1.00 97.62 98 ARG A O 1
ATOM 760 N N . MET A 1 99 ? 5.030 2.734 4.932 1.00 97.56 99 MET A N 1
ATOM 761 C CA . MET A 1 99 ? 5.487 3.238 3.638 1.00 97.56 99 MET A CA 1
ATOM 762 C C . MET A 1 99 ? 5.853 2.096 2.694 1.00 97.56 99 MET A C 1
ATOM 764 O O . MET A 1 99 ? 6.660 1.230 3.032 1.00 97.56 99 MET A O 1
ATOM 768 N N . ALA A 1 100 ? 5.283 2.107 1.494 1.00 97.75 100 ALA A N 1
ATOM 769 C CA . ALA A 1 100 ? 5.580 1.109 0.486 1.00 97.75 100 ALA A CA 1
ATOM 770 C C . ALA A 1 100 ? 6.939 1.325 -0.186 1.00 97.75 100 ALA A C 1
ATOM 772 O O . ALA A 1 100 ? 7.312 2.463 -0.500 1.00 97.75 100 ALA A O 1
ATOM 773 N N . PRO A 1 101 ? 7.675 0.232 -0.444 1.00 96.00 101 PRO A N 1
ATOM 774 C CA . PRO A 1 101 ? 8.943 0.296 -1.147 1.00 96.00 101 PRO A CA 1
ATOM 775 C C . PRO A 1 101 ? 8.729 0.545 -2.646 1.00 96.00 101 PRO A C 1
ATOM 777 O O . PRO A 1 101 ? 7.663 0.269 -3.185 1.00 96.00 101 PRO A O 1
ATOM 780 N N . ALA A 1 102 ? 9.755 1.062 -3.326 1.00 95.62 102 ALA A N 1
ATOM 781 C CA . ALA A 1 102 ? 9.783 1.283 -4.780 1.00 95.62 102 ALA A CA 1
ATOM 782 C C . ALA A 1 102 ? 8.646 2.154 -5.375 1.00 95.62 102 ALA A C 1
ATOM 784 O O . ALA A 1 102 ? 8.530 2.291 -6.585 1.00 95.62 102 ALA A O 1
ATOM 785 N N . MET A 1 103 ? 7.857 2.854 -4.561 1.00 96.31 103 MET A N 1
ATOM 786 C CA . MET A 1 103 ? 6.760 3.721 -5.024 1.00 96.31 103 MET A CA 1
ATOM 787 C C . MET A 1 103 ? 7.195 5.166 -5.353 1.00 96.31 103 MET A C 1
ATOM 789 O O . MET A 1 103 ? 6.435 6.110 -5.150 1.00 96.31 103 MET A O 1
ATOM 793 N N . GLY A 1 104 ? 8.441 5.362 -5.790 1.00 91.44 104 GLY A N 1
ATOM 794 C CA . GLY A 1 104 ? 8.970 6.688 -6.128 1.00 91.44 104 GLY A CA 1
ATOM 795 C C . GLY A 1 104 ? 8.527 7.194 -7.507 1.00 91.44 104 GLY A C 1
ATOM 796 O O . GLY A 1 104 ? 7.943 6.454 -8.294 1.00 91.44 104 GLY A O 1
ATOM 797 N N . ASP A 1 105 ? 8.888 8.443 -7.823 1.00 90.44 105 ASP A N 1
ATOM 798 C CA . ASP A 1 105 ? 8.574 9.099 -9.108 1.00 90.44 105 ASP A CA 1
ATOM 799 C C . ASP A 1 105 ? 9.183 8.391 -10.337 1.00 90.44 105 ASP A C 1
ATOM 801 O O . ASP A 1 105 ? 8.710 8.573 -11.458 1.00 90.44 105 ASP A O 1
ATOM 805 N N . VAL A 1 106 ? 10.269 7.631 -10.154 1.00 92.88 106 VAL A N 1
ATOM 806 C CA . VAL A 1 106 ? 10.982 6.962 -11.249 1.00 92.88 106 VAL A CA 1
ATOM 807 C C . VAL A 1 106 ? 10.374 5.589 -11.515 1.00 92.88 106 VAL A C 1
ATOM 809 O O . VAL A 1 106 ? 10.374 4.715 -10.648 1.00 92.88 106 VAL A O 1
ATOM 812 N N . VAL A 1 107 ? 9.934 5.377 -12.754 1.00 94.88 107 VAL A N 1
ATOM 813 C CA . VAL A 1 107 ? 9.437 4.089 -13.244 1.00 94.88 107 VAL A CA 1
ATOM 814 C C . VAL A 1 107 ? 10.533 3.402 -14.063 1.00 94.88 107 VAL A C 1
ATOM 816 O O . VAL A 1 107 ? 10.994 3.942 -15.064 1.00 94.88 107 VAL A O 1
ATOM 819 N N . TYR A 1 108 ? 10.956 2.207 -13.640 1.00 93.62 108 TYR A N 1
ATOM 820 C CA . TYR A 1 108 ? 12.079 1.463 -14.226 1.00 93.62 108 TYR A CA 1
ATOM 821 C C . TYR A 1 108 ? 11.683 0.508 -15.371 1.00 93.62 108 TYR A C 1
ATOM 823 O O . TYR A 1 108 ? 12.527 -0.232 -15.873 1.00 93.62 108 TYR A O 1
ATOM 831 N N . GLY A 1 109 ? 10.410 0.508 -15.774 1.00 93.88 109 GLY A N 1
ATOM 832 C CA . GLY A 1 109 ? 9.863 -0.333 -16.839 1.00 93.88 109 GLY A CA 1
ATOM 833 C C . GLY A 1 109 ? 8.365 -0.590 -16.658 1.00 93.88 109 GLY A C 1
ATOM 834 O O . GLY A 1 109 ? 7.781 -0.188 -15.650 1.00 93.88 109 GLY A O 1
ATOM 835 N N . ASN A 1 110 ? 7.752 -1.280 -17.623 1.00 96.19 110 ASN A N 1
ATOM 836 C CA . ASN A 1 110 ? 6.318 -1.595 -17.592 1.00 96.19 110 ASN A CA 1
ATOM 837 C C . ASN A 1 110 ? 5.948 -2.483 -16.402 1.00 96.19 110 ASN A C 1
ATOM 839 O O . ASN A 1 110 ? 4.984 -2.189 -15.708 1.00 96.19 110 ASN A O 1
ATOM 843 N N . GLU A 1 111 ? 6.762 -3.496 -16.107 1.00 96.38 111 GLU A N 1
ATOM 844 C CA . GLU A 1 111 ? 6.560 -4.369 -14.945 1.00 96.38 111 GLU A CA 1
ATOM 845 C C . GLU A 1 111 ? 6.536 -3.564 -13.638 1.00 96.38 111 GLU A C 1
ATOM 847 O O . GLU A 1 111 ? 5.634 -3.718 -12.817 1.00 96.38 111 GLU A O 1
ATOM 852 N N . HIS A 1 112 ? 7.461 -2.612 -13.475 1.00 97.56 112 HIS A N 1
ATOM 853 C CA . HIS A 1 112 ? 7.454 -1.734 -12.309 1.00 97.56 112 HIS A CA 1
ATOM 854 C C . HIS A 1 112 ? 6.164 -0.909 -12.215 1.00 97.56 112 HIS A C 1
ATOM 856 O O . HIS A 1 112 ? 5.576 -0.814 -11.140 1.00 97.56 112 HIS A O 1
ATOM 862 N N . LEU A 1 113 ? 5.707 -0.329 -13.328 1.00 97.62 113 LEU A N 1
ATOM 863 C CA . LEU A 1 113 ? 4.458 0.433 -13.363 1.00 97.62 113 LEU A CA 1
ATOM 864 C C . LEU A 1 113 ? 3.255 -0.439 -12.981 1.00 97.62 113 LEU A C 1
ATOM 866 O O . LEU A 1 113 ? 2.413 -0.019 -12.187 1.00 97.62 113 LEU A O 1
ATOM 870 N N . GLU A 1 114 ? 3.182 -1.657 -13.513 1.00 98.25 114 GLU A N 1
ATOM 871 C CA . GLU A 1 114 ? 2.128 -2.618 -13.189 1.00 98.25 114 GLU A CA 1
ATOM 872 C C . GLU A 1 114 ? 2.130 -2.973 -11.699 1.00 98.25 114 GLU A C 1
ATOM 874 O O . GLU A 1 114 ? 1.068 -2.963 -11.069 1.00 98.25 1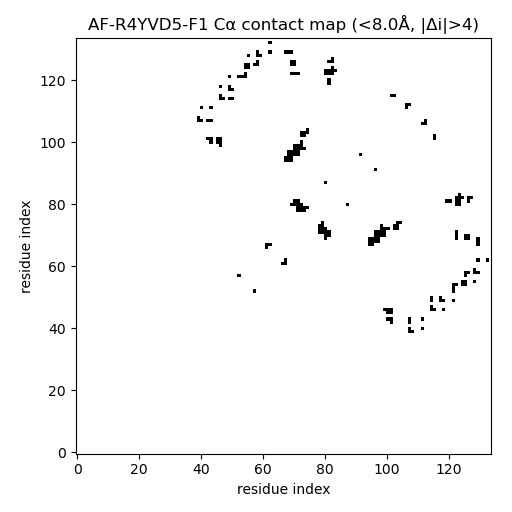14 GLU A O 1
ATOM 879 N N . LEU A 1 115 ? 3.308 -3.186 -11.103 1.00 98.50 115 LEU A N 1
ATOM 880 C CA . LEU A 1 115 ? 3.462 -3.410 -9.664 1.00 98.50 115 LEU A CA 1
ATOM 881 C C . LEU A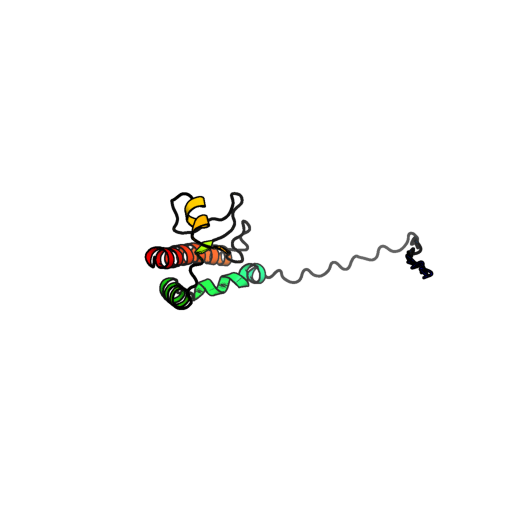 1 115 ? 3.014 -2.196 -8.841 1.00 98.50 115 LEU A C 1
ATOM 883 O O . LEU A 1 115 ? 2.284 -2.369 -7.865 1.00 98.50 115 LEU A O 1
ATOM 887 N N . GLN A 1 116 ? 3.374 -0.971 -9.242 1.00 98.25 116 GLN A N 1
ATOM 888 C CA . GLN A 1 116 ? 2.935 0.252 -8.558 1.00 98.25 116 GLN A CA 1
ATOM 889 C C . GLN A 1 116 ? 1.406 0.405 -8.596 1.00 98.25 116 GLN A C 1
ATOM 891 O O . GLN A 1 116 ? 0.774 0.686 -7.575 1.00 98.25 116 GLN A O 1
ATOM 896 N N . LEU A 1 117 ? 0.782 0.172 -9.754 1.00 98.12 117 LEU A N 1
ATOM 897 C CA . LEU A 1 117 ? -0.675 0.226 -9.902 1.00 98.12 117 LEU A CA 1
ATOM 898 C C . LEU A 1 117 ? -1.373 -0.885 -9.108 1.00 98.12 117 LEU A C 1
ATOM 900 O O . LEU A 1 117 ? -2.413 -0.647 -8.487 1.00 98.12 117 LEU A O 1
ATOM 904 N N . LYS A 1 118 ? -0.801 -2.094 -9.096 1.00 98.56 118 LYS A N 1
ATOM 905 C CA . LYS A 1 118 ? -1.301 -3.219 -8.300 1.00 98.56 118 LYS A CA 1
ATOM 906 C C . LYS A 1 118 ? -1.199 -2.922 -6.807 1.00 98.56 118 LYS A C 1
ATOM 908 O O . LYS A 1 118 ? -2.161 -3.173 -6.085 1.00 98.56 118 LYS A O 1
ATOM 913 N N . PHE A 1 119 ? -0.105 -2.303 -6.362 1.00 98.69 119 PHE A N 1
ATOM 914 C CA . PHE A 1 119 ? 0.051 -1.838 -4.988 1.00 98.69 119 PHE A CA 1
ATOM 915 C C . PHE A 1 119 ? -1.002 -0.805 -4.609 1.00 98.69 119 PHE A C 1
ATOM 917 O O . PHE A 1 119 ? -1.609 -0.944 -3.554 1.00 98.69 119 PHE A O 1
ATOM 924 N N . ILE A 1 120 ? -1.288 0.183 -5.460 1.00 98.38 120 ILE A N 1
ATOM 925 C CA . ILE A 1 120 ? -2.319 1.189 -5.160 1.00 98.38 120 ILE A CA 1
ATOM 926 C C . ILE A 1 120 ? -3.684 0.520 -4.932 1.00 98.38 120 ILE A C 1
ATOM 928 O O . ILE A 1 120 ? -4.358 0.835 -3.952 1.00 98.38 120 ILE A O 1
ATOM 932 N N . LYS A 1 121 ? -4.068 -0.445 -5.783 1.00 98.62 121 LYS A N 1
ATOM 933 C CA . LYS A 1 121 ? -5.317 -1.215 -5.623 1.00 98.62 121 LYS A CA 1
ATOM 934 C C . LYS A 1 121 ? -5.312 -2.072 -4.355 1.00 98.62 121 LYS A C 1
ATOM 936 O O . LYS A 1 121 ? -6.302 -2.095 -3.627 1.00 98.62 121 LYS A O 1
ATOM 941 N N . TYR A 1 122 ? -4.200 -2.757 -4.089 1.00 98.81 122 TYR A N 1
ATOM 942 C CA . TYR A 1 122 ? -4.003 -3.547 -2.876 1.00 98.81 122 TYR A CA 1
ATOM 943 C C . TYR A 1 122 ? -4.157 -2.671 -1.624 1.00 98.81 122 TYR A C 1
ATOM 945 O O . TYR A 1 122 ? -4.985 -2.962 -0.765 1.00 98.81 122 TYR A O 1
ATOM 953 N N . ALA A 1 123 ? -3.413 -1.568 -1.550 1.00 98.69 123 ALA A N 1
ATOM 954 C CA . ALA A 1 123 ? -3.393 -0.660 -0.413 1.00 98.69 123 ALA A CA 1
ATOM 955 C C . ALA A 1 123 ? -4.763 -0.025 -0.183 1.00 98.69 123 ALA A C 1
ATOM 957 O O . ALA A 1 123 ? -5.203 0.046 0.957 1.00 98.69 123 ALA A O 1
ATOM 958 N N . GLN A 1 124 ? -5.474 0.360 -1.247 1.00 98.56 124 GLN A N 1
ATOM 959 C CA . GLN A 1 124 ? -6.831 0.889 -1.130 1.00 98.56 124 GLN A CA 1
ATOM 960 C C . GLN A 1 124 ? -7.756 -0.114 -0.439 1.00 98.56 124 GLN A C 1
ATOM 962 O O . GLN A 1 124 ? -8.458 0.257 0.499 1.00 98.56 124 GLN A O 1
ATOM 967 N N . ARG A 1 125 ? -7.746 -1.383 -0.869 1.00 98.56 125 ARG A N 1
ATOM 968 C CA . ARG A 1 125 ? -8.606 -2.395 -0.253 1.00 98.56 125 ARG A CA 1
ATOM 969 C C . ARG A 1 125 ? -8.161 -2.733 1.168 1.00 98.56 125 ARG A C 1
ATOM 971 O O . ARG A 1 125 ? -9.009 -2.797 2.043 1.00 98.56 125 ARG A O 1
ATOM 978 N N . TYR A 1 126 ? -6.862 -2.909 1.406 1.00 98.62 126 TYR A N 1
ATOM 979 C CA . TYR A 1 126 ? -6.319 -3.194 2.738 1.00 98.62 126 TYR A CA 1
ATOM 980 C C . TYR A 1 126 ? -6.692 -2.084 3.729 1.00 98.62 126 TYR A C 1
ATOM 982 O O . TYR A 1 126 ? -7.219 -2.360 4.800 1.00 98.62 126 TYR A O 1
ATOM 990 N N . ASN A 1 127 ? -6.464 -0.822 3.353 1.00 98.25 127 ASN A N 1
ATOM 991 C CA . ASN A 1 127 ? -6.727 0.327 4.216 1.00 98.25 127 ASN A CA 1
ATOM 992 C C . ASN A 1 127 ? -8.213 0.428 4.569 1.00 98.25 127 ASN A C 1
ATOM 994 O O . ASN A 1 127 ? -8.537 0.729 5.709 1.00 98.25 127 ASN A O 1
ATOM 998 N N . GLN A 1 128 ? -9.113 0.130 3.626 1.00 97.38 128 GLN A N 1
ATOM 999 C CA . GLN A 1 128 ? -10.552 0.085 3.899 1.00 97.38 128 GLN A CA 1
ATOM 1000 C C . GLN A 1 128 ? -10.915 -0.955 4.963 1.00 97.38 128 GLN A C 1
ATOM 1002 O O . GLN A 1 128 ? -11.721 -0.656 5.835 1.00 97.38 128 GLN A O 1
ATOM 1007 N N . GLU A 1 129 ? -10.323 -2.150 4.923 1.00 97.81 129 GLU A N 1
ATOM 1008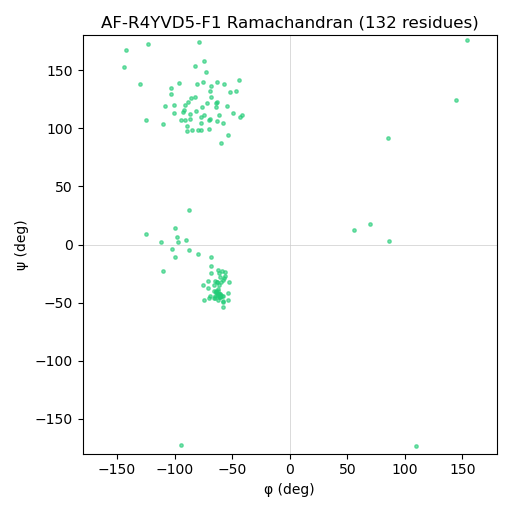 C CA . GLU A 1 129 ? -10.580 -3.172 5.949 1.00 97.81 129 GLU A CA 1
ATOM 1009 C C . GLU A 1 129 ? -10.105 -2.716 7.335 1.00 97.81 129 GLU A C 1
ATOM 1011 O O . GLU A 1 129 ? -10.817 -2.901 8.317 1.00 97.81 129 GLU A O 1
ATOM 1016 N N . ILE A 1 130 ? -8.936 -2.067 7.417 1.00 97.62 130 ILE A N 1
ATOM 1017 C CA . ILE A 1 130 ? -8.435 -1.510 8.682 1.00 97.62 130 ILE A CA 1
ATOM 1018 C C . ILE A 1 130 ? -9.379 -0.424 9.211 1.00 97.62 130 ILE A C 1
ATOM 1020 O O . ILE A 1 130 ? -9.760 -0.459 10.378 1.00 97.62 130 ILE A O 1
ATOM 1024 N N . LEU A 1 131 ? -9.791 0.516 8.359 1.00 94.75 131 LEU A N 1
ATOM 1025 C CA . LEU A 1 131 ? -10.652 1.638 8.749 1.00 94.75 131 LEU A CA 1
ATOM 1026 C C . LEU A 1 131 ? -12.053 1.188 9.179 1.00 94.75 131 LEU A C 1
ATOM 1028 O O . LEU A 1 131 ? -12.622 1.786 10.082 1.00 94.75 131 LEU A O 1
ATOM 1032 N N . ASN A 1 132 ? -12.597 0.139 8.557 1.00 94.12 132 ASN A N 1
ATOM 1033 C CA . ASN A 1 132 ? -13.927 -0.392 8.873 1.00 94.12 132 ASN A CA 1
ATOM 1034 C C . ASN A 1 132 ? -13.951 -1.290 10.122 1.00 94.12 132 ASN A C 1
ATOM 1036 O O . ASN A 1 132 ? -15.022 -1.730 10.534 1.00 94.12 132 ASN A O 1
ATOM 1040 N N . SER A 1 133 ? -12.786 -1.629 10.677 1.00 89.75 133 SER A N 1
ATOM 1041 C CA . SER A 1 133 ? -12.670 -2.488 11.864 1.00 89.75 133 SER A CA 1
ATOM 1042 C C . SER A 1 133 ? -12.735 -1.732 13.197 1.00 89.75 133 SER A C 1
ATOM 1044 O O . SER A 1 133 ? -12.708 -2.364 14.254 1.00 89.75 133 SER A O 1
ATOM 1046 N N . GLN A 1 134 ? -12.794 -0.401 13.135 1.00 68.44 134 GLN A N 1
ATOM 1047 C CA . GLN A 1 134 ? -12.891 0.519 14.269 1.00 68.44 134 GLN A CA 1
ATOM 1048 C C . GLN A 1 134 ? -14.317 1.055 14.380 1.00 68.44 134 GLN A C 1
ATOM 1050 O O . GLN A 1 134 ? -14.792 1.190 15.528 1.00 68.44 134 GLN A O 1
#

Secondary structure (DSSP, 8-state):
-----------------------S---------------GGGGTGGGGGGGT--HHHHHHHHHHTT--PEEEEEETTEEE-TT--S-HHHHHHH--EEEPTT-SS---SHHHHHHHHHHHHHHHHHHHHHHTT-

Solvent-accessible surface area (backbone atoms only — not comparable to full-atom values): 8648 Å² total; per-residue (Å²): 138,86,84,84,83,80,85,82,83,81,82,81,82,77,83,78,79,80,86,78,82,79,73,90,81,80,90,68,80,73,78,68,76,75,76,68,82,82,64,54,61,71,73,40,53,80,39,56,65,57,80,79,58,52,34,64,66,54,32,54,58,28,51,79,70,72,47,65,59,31,45,28,29,59,50,100,90,45,75,47,48,44,79,63,92,67,68,65,67,66,51,58,76,78,36,54,77,41,74,52,58,66,49,56,95,71,73,73,45,70,69,50,48,53,47,50,54,49,40,46,56,38,28,21,52,20,32,49,54,52,65,73,72,113

Foldseek 3Di:
DDDDDDDDDDDDDDPDDDDDDDDDDDPDPPPPPPPDPDDLCVQCVQLCVLVVDDLQVVLVVCVVVVNLAAEWEADPVGIDGQQDPDDVVVVVVPHHYDYGGLLYPDQSDPVSVVSNVSVSVSRNSNNVNSVVVD

Mean predicted aligned error: 13.4 Å

Organism: NCBI:txid698738

=== Feature glossary ===
The record interleaves many kinds of information about one protein. Here is each kind framed as the question it answers.

Q: What are the backbone torsion angles?
A: φ (phi) and ψ (psi) are the two rotatable backbone dihedrals per residue: φ is the C(i-1)–N–Cα–C torsion, ψ is the N–Cα–C–N(i+1) torsion, both in degrees on (−180°, 180°]. α-helical residues cluster near (−60°, −45°); β-strand residues near (−120°, +130°). A Ramachandran plot is simply a scatter of (φ, ψ) for every residue.

Q: What is the amino-acid chain?
A: This is the polypeptide sequence — one letter per residue, N-terminus first. Length ranges from a few dozen residues for small domains to over a thousand for large multi-domain proteins.

Q: How mobile is each atom in the crystal?
A: For experimental (PDB) structures, the B-factor (temperature factor) quantifies the positional spread of each atom in the crystal — a combination of thermal vibration and static disorder — in units of Å². High B-factors mark flexible loops or poorly resolved regions; low B-factors mark the rigid, well-ordered core.

Q: Are the domains correctly placed relative to each other?
A: Predicted Aligned Error (PAE) is an AlphaFold confidence matrix: entry (i, j) is the expected error in the position of residue j, in ångströms, when the prediction is superimposed on the true structure at residue i. Low PAE within a block of residues means that block is internally rigid and well-predicted; high PAE between two blocks means their relative placement is uncertain even if each block individually is confident.

Q: How confident is the AlphaFold model at each residue?
A: pLDDT is the predicted lDDT-Cα score: AlphaFold's confidence that the local environment of each residue (all inter-atomic distances within 15 Å) is correctly placed. It is a per-residue number between 0 and 100, with higher meaning more reliable.

Q: What family and function is it annotated with?
A: Functional annotations link the protein to curated databases. InterPro entries identify conserved domains and families by matching the sequence against member-database signatures (Pfam, PROSITE, CDD, …). Gene Ontology (GO) terms describe molecular function, biological process, and cellular component in a controlled vocabulary. CATH places the structure in a hierarchical fold classification (Class/Architecture/Topology/Homologous-superfamily). The organism is the source species.

Q: How big and how compact is the whole molecule?
A: Three whole-structure scalars: the radius of gyration (RMS distance of Cα from centroid, in Å), the count of Cα–Cα contacts (pairs closer than 8 Å and separated by more than four residues in sequence — i.e. tertiary, not local, contacts), and the bounding-box dimensions. Together they distinguish compact globular folds from extended fibres or disordered chains.

Q: What known structures does this most resemble?
A: The Foldseek neighbor list gives the closest experimentally determined structures in the PDB, ranked by structural alignment. TM-score near 1 means near-identical fold; near 0.3 means only rough topology match. This is how one finds what a novel AlphaFold prediction most resembles in the solved-structure universe.

Q: Which residues are buried vs exposed?
A: SASA measures how much of the protein is reachable by solvent. It is computed by rolling a water-sized probe over the atomic surface and summing the exposed area (Å²). Per-residue SASA distinguishes core (buried, low SASA) from surface (exposed, high SASA) residues; total SASA is a whole-molecule size measure.

Q: Which residues are in helices, strands, or loops?
A: Eight-state secondary structure (DSSP): H is the canonical α-helix, G the tighter 3₁₀-helix, I the wider π-helix; E/B are β-structure, T and S are turns and bends, and '-' is everything else. DSSP derives these from the pattern of main-chain N–H···O=C hydrogen bonds, not from the sequence.

Q: Where is each backbone atom in 3D?
A: Structure coordinates are given as an mmCIF _atom_site loop: one row per atom with element, residue name, chain id, sequence number, and x/y/z position in Å. Only the four main-chain atoms per residue are included here; side chains are omitted to keep the record compact.

Q: What if only a Cα trace is available?
A: Three-state secondary structure (P-SEA) collapses the eight DSSP classes in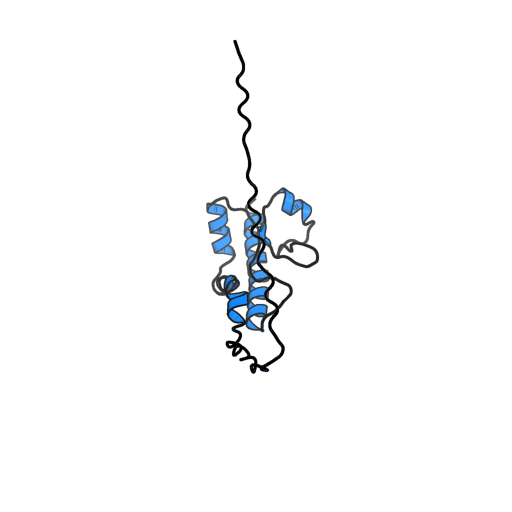to helix (a), strand (b), and coil (c). P-SEA assigns these from Cα geometry alone — distances and angles — without requiring backbone oxygens, so it works on any Cα trace.

Q: What do the rendered images show?
A: The six renders are orthographic views along the three Cartesian axes in both directions. Representation (cartoon, sticks, or surface) and color scheme (sequence-rainbow or by-chain) vary across proteins so the training set covers all the common visualization conventions.

Q: What does the local fold look like, residue by residue?
A: Foldseek's 3Di representation compresses backbone geometry into a per-residue letter drawn from a learned twenty-state alphabet. It captures the tertiary interacti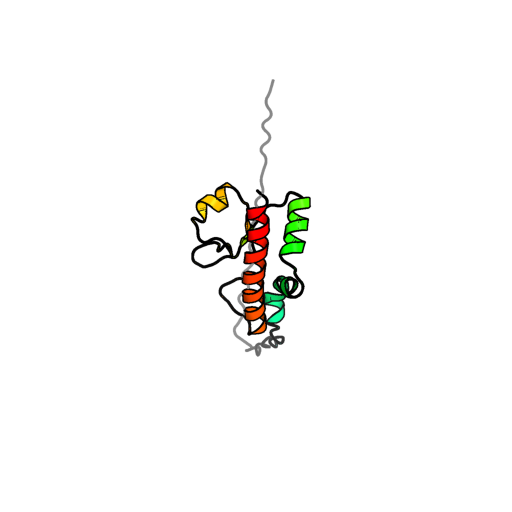on pattern around each residue — which residues are packed against it in space, regardless of where they are in sequence.

Q: What do the diagnostic plots show?
A: The contact map is a binary N×N matrix image: pixel (i, j) is dark where Cα_i and Cα_j are within 8 Å and |i−j|>4. Because the |i−j|>4 filter removes local helical contacts, off-diagonal stripes parallel to the main diagonal indicate parallel β-sheets; stripes perpendicular to it indicate antiparallel β-sheets. The Ramachandran plot scatters every residue's (φ, ψ) pair against the sterically allowed regions. The PAE heatmap renders the predicted-aligned-error matrix.